Protein AF-A0A942SRE0-F1 (afdb_monomer_lite)

Sequence (73 aa):
MKKFLIEGAIYGFLIGLAIGLLFVKYKTITFDSGIYTTSYKPISEYIIILLRCGVIVSILGCLSGFVFFQRKK

Structure (mmCIF, N/CA/C/O backbone):
data_AF-A0A942SRE0-F1
#
_entry.id   AF-A0A942SRE0-F1
#
loop_
_atom_site.group_PDB
_atom_site.id
_atom_site.type_symbol
_atom_site.label_atom_id
_atom_site.label_alt_id
_atom_site.label_comp_id
_atom_site.label_asym_id
_atom_site.label_entity_id
_atom_site.label_seq_id
_atom_site.pdbx_PDB_ins_code
_atom_site.Cartn_x
_atom_site.Cartn_y
_atom_site.Cartn_z
_atom_site.occupancy
_atom_site.B_iso_or_equiv
_atom_site.auth_seq_id
_atom_site.auth_comp_id
_atom_site.auth_asym_id
_atom_site.auth_atom_id
_atom_site.pdbx_PDB_model_num
ATOM 1 N N . MET A 1 1 ? -15.032 0.844 21.579 1.00 62.22 1 MET A N 1
ATOM 2 C CA . MET A 1 1 ? -14.878 -0.181 20.520 1.00 62.22 1 MET A CA 1
ATOM 3 C C . MET A 1 1 ? -14.970 0.407 19.114 1.00 62.22 1 MET A C 1
ATOM 5 O O . MET A 1 1 ? -13.936 0.444 18.469 1.00 62.22 1 MET A O 1
ATOM 9 N N . LYS A 1 2 ? -16.125 0.920 18.645 1.00 73.56 2 LYS A N 1
ATOM 10 C CA . LYS A 1 2 ? -16.270 1.432 17.258 1.00 73.56 2 LYS A CA 1
ATOM 11 C C . LYS A 1 2 ? -15.214 2.474 16.851 1.00 73.56 2 LYS A C 1
ATOM 13 O O . LYS A 1 2 ? -14.600 2.316 15.808 1.00 73.56 2 LYS A O 1
ATOM 18 N N . LYS A 1 3 ? -14.965 3.490 17.689 1.00 78.50 3 LYS A N 1
ATOM 19 C CA . LYS A 1 3 ? -14.010 4.577 17.385 1.00 78.50 3 LYS A CA 1
ATOM 20 C C . LYS A 1 3 ? -12.574 4.074 17.177 1.00 78.50 3 LYS A C 1
ATOM 22 O O . LYS A 1 3 ? -11.998 4.321 16.131 1.00 78.50 3 LYS A O 1
ATOM 27 N N . PHE A 1 4 ? -12.070 3.262 18.108 1.00 76.94 4 PHE A N 1
ATOM 28 C CA . PHE A 1 4 ? -10.730 2.657 18.037 1.00 76.94 4 PHE A CA 1
ATOM 29 C C . PHE A 1 4 ? -10.532 1.766 16.804 1.00 76.94 4 PHE A C 1
ATOM 31 O O . PHE A 1 4 ? -9.458 1.737 16.214 1.00 76.94 4 PHE A O 1
ATOM 38 N N . LEU A 1 5 ? -11.575 1.029 16.417 1.00 79.75 5 LEU A N 1
ATOM 39 C CA . LEU A 1 5 ? -11.522 0.104 15.288 1.00 79.75 5 LEU A CA 1
ATOM 40 C C . LEU A 1 5 ? -11.539 0.851 13.943 1.00 79.75 5 LEU A C 1
ATOM 42 O O . LEU A 1 5 ? -10.829 0.466 13.018 1.00 79.75 5 LEU A O 1
ATOM 46 N N . ILE A 1 6 ? -12.299 1.950 13.867 1.00 83.81 6 ILE A N 1
ATOM 47 C CA . ILE A 1 6 ? -12.321 2.867 12.719 1.00 83.81 6 ILE A CA 1
ATOM 48 C C . ILE A 1 6 ? -10.984 3.605 12.596 1.00 83.81 6 ILE A C 1
ATOM 50 O O . ILE A 1 6 ? -10.418 3.655 11.509 1.00 83.81 6 ILE A O 1
ATOM 54 N N . GLU A 1 7 ? -10.453 4.125 13.702 1.00 84.19 7 GLU A N 1
ATOM 55 C CA . GLU A 1 7 ? -9.139 4.771 13.736 1.00 84.19 7 GLU A CA 1
ATOM 56 C C . GLU A 1 7 ? -8.046 3.796 13.273 1.00 84.19 7 GLU A C 1
ATOM 58 O O . GLU A 1 7 ? -7.305 4.112 12.347 1.00 84.19 7 GLU A O 1
ATOM 63 N N . GLY A 1 8 ? -8.004 2.570 13.808 1.00 84.25 8 GLY A N 1
ATOM 64 C CA . GLY A 1 8 ? -7.047 1.542 13.380 1.00 84.25 8 GLY A CA 1
ATOM 65 C C . GLY A 1 8 ? -7.148 1.177 11.893 1.00 84.25 8 GLY A C 1
ATOM 66 O O . GLY A 1 8 ? -6.124 0.995 11.236 1.00 84.25 8 GLY A O 1
ATOM 67 N N . ALA A 1 9 ? -8.361 1.126 11.335 1.00 85.75 9 ALA A N 1
ATOM 68 C CA . ALA A 1 9 ? -8.567 0.868 9.910 1.00 85.75 9 ALA A CA 1
ATOM 69 C C . ALA A 1 9 ? -8.088 2.035 9.027 1.00 85.75 9 ALA A C 1
ATOM 71 O O . ALA A 1 9 ? -7.417 1.798 8.021 1.00 85.75 9 ALA A O 1
ATOM 72 N N . ILE A 1 10 ? -8.387 3.284 9.407 1.00 89.50 10 ILE A N 1
ATOM 73 C CA . ILE A 1 10 ? -7.976 4.488 8.665 1.00 89.50 10 ILE A CA 1
ATOM 74 C C . ILE A 1 10 ? -6.457 4.663 8.723 1.00 89.50 10 ILE A C 1
ATOM 76 O O . ILE A 1 10 ? -5.817 4.827 7.684 1.00 89.50 10 ILE A O 1
ATOM 80 N N . TYR A 1 11 ? -5.863 4.576 9.918 1.00 88.38 11 TYR A N 1
ATOM 81 C CA . TYR A 1 11 ? -4.413 4.677 10.081 1.00 88.38 11 TYR A CA 1
ATOM 82 C C . TYR A 1 11 ? -3.694 3.521 9.383 1.00 88.38 11 TYR A C 1
ATOM 84 O O . TYR A 1 11 ? -2.711 3.755 8.684 1.00 88.38 11 TYR A O 1
ATOM 92 N N . GLY A 1 12 ? -4.216 2.295 9.478 1.00 88.75 12 GLY A N 1
ATOM 93 C CA . GLY A 1 12 ? -3.683 1.151 8.738 1.00 88.75 12 GLY A CA 1
ATOM 94 C C . GLY A 1 12 ? -3.756 1.344 7.220 1.00 88.75 12 GLY A C 1
ATOM 95 O O . GLY A 1 12 ? -2.804 1.021 6.513 1.00 88.75 12 GLY A O 1
ATOM 96 N N . PHE A 1 13 ? -4.837 1.935 6.705 1.00 90.94 13 PHE A N 1
ATOM 97 C CA . PHE A 1 13 ? -4.977 2.221 5.277 1.00 90.94 13 PHE A CA 1
ATOM 98 C C . PHE A 1 13 ? -3.969 3.271 4.790 1.00 90.94 13 PHE A C 1
ATOM 100 O O . PHE A 1 13 ? -3.296 3.059 3.782 1.00 90.94 13 PHE A O 1
ATOM 107 N N . LEU A 1 14 ? -3.818 4.374 5.530 1.00 92.44 14 LEU A N 1
ATOM 108 C CA . LEU A 1 14 ? -2.854 5.439 5.226 1.00 92.44 14 LEU A CA 1
ATOM 109 C C . LEU A 1 14 ? -1.409 4.929 5.250 1.00 92.44 14 LEU A C 1
ATOM 111 O O . LEU A 1 14 ? -0.640 5.208 4.332 1.00 92.44 14 LEU A O 1
ATOM 115 N N . ILE A 1 15 ? -1.054 4.137 6.265 1.00 90.75 15 ILE A N 1
ATOM 116 C CA . ILE A 1 15 ? 0.269 3.511 6.368 1.00 90.75 15 ILE A CA 1
ATOM 117 C C . ILE A 1 15 ? 0.485 2.534 5.205 1.00 90.75 15 ILE A C 1
ATOM 119 O O . ILE A 1 15 ? 1.547 2.540 4.586 1.00 90.75 15 ILE A O 1
ATOM 123 N N . GLY A 1 16 ? -0.526 1.735 4.853 1.00 90.94 16 GLY A N 1
ATOM 124 C CA . GLY A 1 16 ? -0.457 0.818 3.717 1.00 90.94 16 GLY A CA 1
ATOM 125 C C . GLY A 1 16 ? -0.266 1.511 2.375 1.00 90.94 16 GLY A C 1
ATOM 126 O O . GLY A 1 16 ? 0.502 1.026 1.545 1.00 90.94 16 GLY A O 1
ATOM 127 N N . LEU A 1 17 ? -0.906 2.664 2.179 1.00 92.12 17 LEU A N 1
ATOM 128 C CA . LEU A 1 17 ? -0.681 3.509 1.010 1.00 92.12 17 LEU A CA 1
ATOM 129 C C . LEU A 1 17 ? 0.736 4.082 0.990 1.00 92.12 17 LEU A C 1
ATOM 131 O O . LEU A 1 17 ? 1.385 4.023 -0.049 1.00 92.12 17 LEU A O 1
ATOM 135 N N . ALA A 1 18 ? 1.240 4.587 2.118 1.00 92.31 18 ALA A N 1
ATOM 136 C CA . ALA A 1 18 ? 2.597 5.126 2.203 1.00 92.31 18 ALA A CA 1
ATOM 137 C C . ALA A 1 18 ? 3.660 4.057 1.889 1.00 92.31 18 ALA A C 1
ATOM 139 O O . ALA A 1 18 ? 4.572 4.294 1.099 1.00 92.31 18 ALA A O 1
ATOM 140 N N . ILE A 1 19 ? 3.507 2.852 2.447 1.00 89.44 19 ILE A N 1
ATOM 141 C CA . ILE A 1 19 ? 4.383 1.708 2.157 1.00 89.44 19 ILE A CA 1
ATOM 142 C C . ILE A 1 19 ? 4.247 1.300 0.685 1.00 89.44 19 ILE A C 1
ATOM 144 O O . ILE A 1 19 ? 5.251 1.125 -0.003 1.00 89.44 19 ILE A O 1
ATOM 148 N N . GLY A 1 20 ? 3.018 1.190 0.174 1.00 89.50 20 GLY A N 1
ATOM 149 C CA . GLY A 1 20 ? 2.770 0.891 -1.235 1.00 89.50 20 GLY A CA 1
ATOM 150 C C . GLY A 1 20 ? 3.448 1.899 -2.167 1.00 89.50 20 GLY A C 1
ATOM 151 O O . GLY A 1 20 ? 4.065 1.507 -3.150 1.00 89.50 20 GLY A O 1
ATOM 152 N N . LEU A 1 21 ? 3.426 3.186 -1.826 1.00 89.12 21 LEU A N 1
ATOM 153 C CA . LEU A 1 21 ? 4.035 4.235 -2.640 1.00 89.12 21 LEU A CA 1
ATOM 154 C C . LEU A 1 21 ? 5.562 4.096 -2.706 1.00 89.12 21 LEU A C 1
ATOM 156 O O . LEU A 1 21 ? 6.150 4.295 -3.766 1.00 89.12 21 LEU A O 1
ATOM 160 N N . LEU A 1 22 ? 6.194 3.727 -1.588 1.00 88.19 22 LE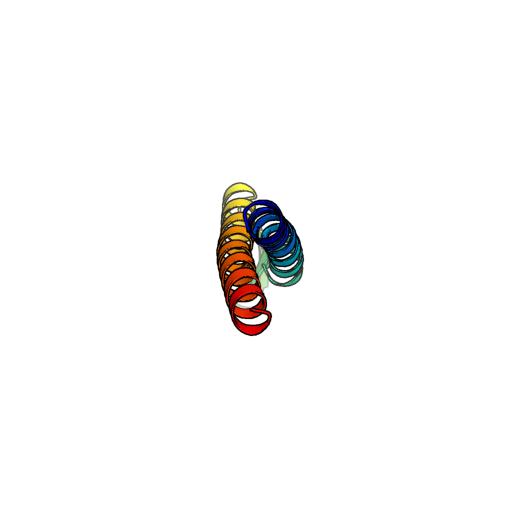U A N 1
ATOM 161 C CA . LEU A 1 22 ? 7.648 3.579 -1.491 1.00 88.19 22 LEU A CA 1
ATOM 162 C C . LEU A 1 22 ? 8.171 2.307 -2.169 1.00 88.19 22 LEU A C 1
ATOM 164 O O . LEU A 1 22 ? 9.244 2.330 -2.770 1.00 88.19 22 LEU A O 1
ATOM 168 N N . PHE A 1 23 ? 7.439 1.196 -2.067 1.00 86.06 23 PHE A N 1
ATOM 169 C CA . PHE A 1 23 ? 7.935 -0.116 -2.496 1.00 86.06 23 PHE A CA 1
ATOM 170 C C . PHE A 1 23 ? 7.398 -0.584 -3.851 1.00 86.06 23 PHE A C 1
ATOM 172 O O . PHE A 1 23 ? 8.029 -1.422 -4.503 1.00 86.06 23 PHE A O 1
ATOM 179 N N . VAL A 1 24 ? 6.254 -0.069 -4.312 1.00 84.75 24 VAL A N 1
ATOM 180 C CA . VAL A 1 24 ? 5.710 -0.459 -5.616 1.00 84.75 24 VAL A CA 1
ATOM 181 C C . VAL A 1 24 ? 6.519 0.227 -6.713 1.00 84.75 24 VAL A C 1
ATOM 183 O O . VAL A 1 24 ? 6.530 1.448 -6.854 1.00 84.75 24 VAL A O 1
ATOM 186 N N . LYS A 1 25 ? 7.197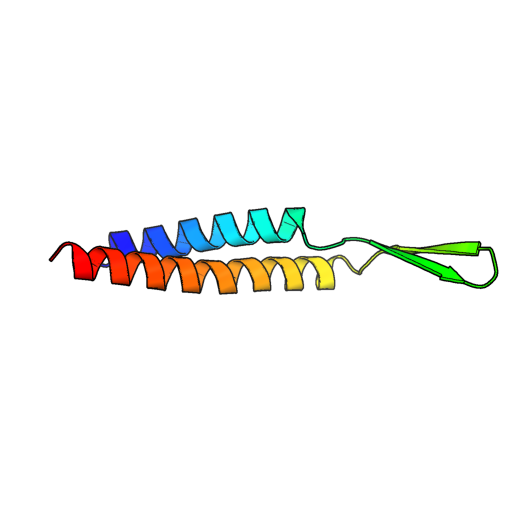 -0.581 -7.531 1.00 79.75 25 LYS A N 1
ATOM 187 C CA . LYS A 1 25 ? 7.951 -0.091 -8.687 1.00 79.75 25 LYS A CA 1
ATOM 188 C C . LYS A 1 25 ? 6.990 0.412 -9.766 1.00 79.75 25 LYS A C 1
ATOM 190 O O . LYS A 1 25 ? 6.140 -0.334 -10.246 1.00 79.75 25 LYS A O 1
ATOM 195 N N . TYR A 1 26 ? 7.167 1.665 -10.173 1.00 77.62 26 TYR A N 1
ATOM 196 C CA . TYR A 1 26 ? 6.405 2.299 -11.2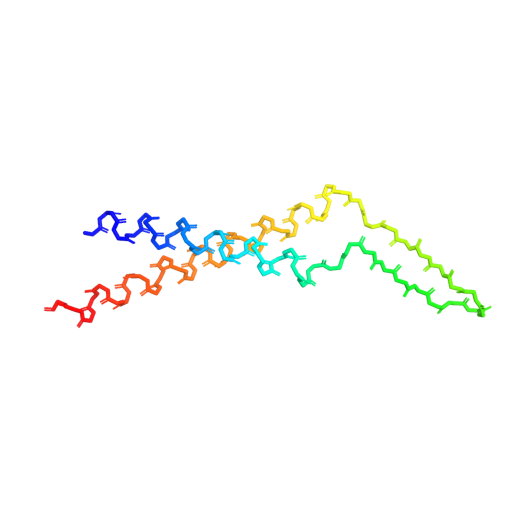57 1.00 77.62 26 TYR A CA 1
ATOM 197 C C . TYR A 1 26 ? 6.960 1.975 -12.657 1.00 77.62 26 TYR A C 1
ATOM 199 O O . TYR A 1 26 ? 6.270 2.146 -13.662 1.00 77.62 26 TYR A O 1
ATOM 207 N N . LYS A 1 27 ? 8.212 1.508 -12.735 1.00 74.94 27 LYS A N 1
ATOM 208 C CA . LYS A 1 27 ? 8.879 1.114 -13.980 1.00 74.94 27 LYS A CA 1
ATOM 209 C C . LYS A 1 27 ? 9.655 -0.183 -13.804 1.00 74.94 27 LYS A C 1
ATOM 211 O O . LYS A 1 27 ? 10.216 -0.438 -12.735 1.00 74.94 27 LYS A O 1
ATOM 216 N N . THR A 1 28 ? 9.738 -0.945 -14.884 1.00 75.88 28 THR A N 1
ATOM 217 C CA . THR A 1 28 ? 10.611 -2.111 -14.998 1.00 75.88 28 THR A CA 1
ATOM 218 C C . THR A 1 28 ? 11.707 -1.777 -16.000 1.00 75.88 28 THR A C 1
ATOM 220 O O . THR A 1 28 ? 11.421 -1.302 -17.097 1.00 75.88 28 THR A O 1
ATOM 223 N N . ILE A 1 29 ? 12.961 -1.986 -15.603 1.00 75.25 29 ILE A N 1
ATOM 224 C CA . ILE A 1 29 ? 14.115 -1.839 -16.489 1.00 75.25 29 ILE A CA 1
ATOM 225 C C . ILE A 1 29 ? 14.555 -3.255 -16.833 1.00 75.25 29 ILE A C 1
ATOM 227 O O . ILE A 1 29 ? 14.976 -3.999 -15.947 1.00 75.25 29 ILE A O 1
ATOM 231 N N . THR A 1 30 ? 14.397 -3.635 -18.092 1.00 78.31 30 THR A N 1
ATOM 232 C CA . THR A 1 30 ? 14.851 -4.918 -18.622 1.00 78.31 30 THR A CA 1
ATOM 233 C C . THR A 1 30 ? 16.113 -4.682 -19.435 1.00 78.31 30 THR A C 1
ATOM 235 O O . THR A 1 30 ? 16.162 -3.796 -20.288 1.00 78.31 30 THR A O 1
ATOM 238 N N . PHE A 1 31 ? 17.162 -5.441 -19.133 1.00 72.12 31 PHE A N 1
ATOM 239 C CA . PHE A 1 31 ? 18.373 -5.455 -19.940 1.00 72.12 31 PHE A CA 1
ATOM 240 C C . PHE A 1 31 ? 18.296 -6.670 -20.851 1.00 72.12 31 PHE A C 1
ATOM 242 O O . PHE A 1 31 ? 18.321 -7.799 -20.365 1.00 72.12 31 PHE A O 1
ATOM 249 N N . ASP A 1 32 ? 18.160 -6.426 -22.147 1.00 73.31 32 ASP A N 1
ATOM 250 C CA . ASP A 1 32 ? 18.158 -7.480 -23.151 1.00 73.31 32 ASP A CA 1
ATOM 251 C C . ASP A 1 32 ? 19.120 -7.092 -24.272 1.00 73.31 32 ASP A C 1
ATOM 253 O O . ASP A 1 32 ? 19.104 -5.961 -24.762 1.00 73.31 32 ASP A O 1
ATOM 257 N N . SER A 1 33 ? 19.989 -8.032 -24.643 1.00 71.69 33 SER A N 1
ATOM 258 C CA . SER A 1 33 ? 20.836 -7.938 -25.836 1.00 71.69 33 SER A CA 1
ATOM 259 C C . SER A 1 33 ? 21.684 -6.653 -25.941 1.00 71.69 33 SER A C 1
ATOM 261 O O . SER A 1 33 ? 21.911 -6.132 -27.030 1.00 71.69 33 SER A O 1
ATOM 263 N N . GLY A 1 34 ? 22.167 -6.123 -24.809 1.00 74.75 34 GLY A N 1
ATOM 264 C CA . GLY A 1 34 ? 23.009 -4.918 -24.763 1.00 74.75 34 GLY A CA 1
ATOM 265 C C . GLY A 1 34 ? 22.246 -3.588 -24.688 1.00 74.75 34 GLY A C 1
ATOM 266 O O . GLY A 1 34 ? 22.878 -2.535 -24.612 1.00 74.75 34 GLY A O 1
ATOM 267 N N . ILE A 1 35 ? 20.908 -3.616 -24.677 1.00 70.12 35 ILE A N 1
ATOM 268 C CA . ILE A 1 35 ? 20.052 -2.426 -24.683 1.00 70.12 35 ILE A CA 1
ATOM 269 C C . ILE A 1 35 ? 19.225 -2.372 -23.392 1.00 70.12 35 ILE A C 1
ATOM 271 O O . ILE A 1 35 ? 18.584 -3.342 -22.983 1.00 70.12 35 ILE A O 1
ATOM 275 N N . TYR A 1 36 ? 19.210 -1.203 -22.747 1.00 73.75 36 TYR A N 1
ATOM 276 C CA . TYR A 1 36 ? 18.324 -0.932 -21.616 1.00 73.75 36 TYR A CA 1
ATOM 277 C C . TYR A 1 36 ? 16.933 -0.557 -22.133 1.00 73.75 36 TYR A C 1
ATOM 279 O O . TYR A 1 36 ? 16.742 0.517 -22.700 1.00 73.75 36 TYR A O 1
ATOM 287 N N . THR A 1 37 ? 15.945 -1.417 -21.902 1.00 76.50 37 THR A N 1
ATOM 288 C CA . THR A 1 37 ? 14.539 -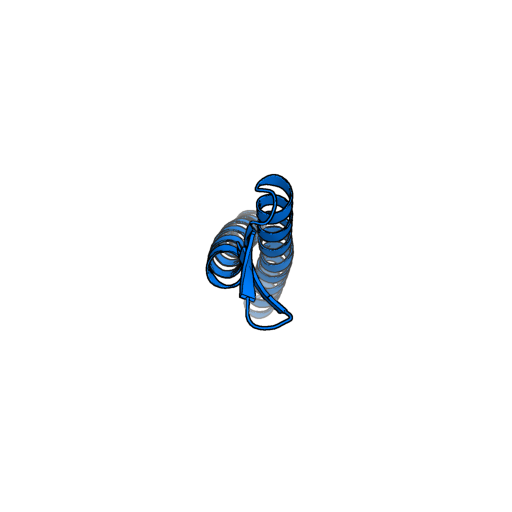1.119 -22.193 1.00 76.50 37 THR A CA 1
ATOM 289 C C . THR A 1 37 ? 13.837 -0.684 -20.908 1.00 76.50 37 THR A C 1
ATOM 291 O O . THR A 1 37 ? 13.883 -1.368 -19.886 1.00 76.50 37 THR A O 1
ATOM 294 N N . THR A 1 38 ? 13.217 0.499 -20.930 1.00 76.44 38 THR A N 1
ATOM 295 C CA . THR A 1 38 ? 12.424 1.010 -19.802 1.00 76.44 38 THR A CA 1
ATOM 296 C C . THR A 1 38 ? 10.950 0.867 -20.141 1.00 76.44 38 THR A C 1
ATOM 298 O O . THR A 1 38 ? 10.433 1.611 -20.970 1.00 76.44 38 THR A O 1
ATOM 301 N N . SER A 1 39 ? 10.267 -0.072 -19.487 1.00 77.38 39 SER A N 1
ATOM 302 C CA . SER A 1 39 ? 8.818 -0.217 -19.600 1.00 77.38 39 SER A CA 1
ATOM 303 C C . SER A 1 39 ? 8.149 0.445 -18.403 1.00 77.38 39 SER A C 1
ATOM 305 O O . SER A 1 39 ? 8.357 0.051 -17.251 1.00 77.38 39 SER A O 1
ATOM 307 N N . TYR A 1 40 ? 7.334 1.460 -18.672 1.00 75.31 40 TYR A N 1
ATOM 308 C CA . TYR A 1 40 ? 6.493 2.084 -17.658 1.00 75.31 40 TYR A CA 1
ATOM 309 C C . TYR A 1 40 ? 5.257 1.229 -17.430 1.00 75.31 40 TYR A C 1
ATOM 311 O O . TYR A 1 40 ? 4.653 0.725 -18.377 1.00 75.31 40 TYR A O 1
ATOM 319 N N . LYS A 1 41 ? 4.885 1.051 -16.163 1.00 77.06 41 LYS A N 1
ATOM 320 C CA . LYS A 1 41 ? 3.671 0.318 -15.832 1.00 77.06 41 LYS A CA 1
ATOM 321 C C . LYS A 1 41 ? 2.445 1.191 -16.126 1.00 77.06 41 LYS A C 1
ATOM 323 O O . LYS A 1 41 ? 2.507 2.396 -15.865 1.00 77.06 41 LYS A O 1
ATOM 328 N N . PRO A 1 42 ? 1.328 0.626 -16.620 1.00 85.25 42 PRO A N 1
ATOM 329 C CA . PRO A 1 42 ? 0.089 1.378 -16.745 1.00 85.25 42 PRO A CA 1
ATOM 330 C C . PRO A 1 42 ? -0.298 1.982 -15.394 1.00 85.25 42 PRO A C 1
ATOM 332 O O . PRO A 1 42 ? -0.261 1.302 -14.364 1.00 85.25 42 PRO A O 1
ATOM 335 N N . ILE A 1 43 ? -0.686 3.258 -15.399 1.00 82.75 43 ILE A N 1
ATOM 336 C CA . ILE A 1 43 ? -1.065 3.988 -14.178 1.00 82.75 43 ILE A CA 1
ATOM 337 C C . ILE A 1 43 ? -2.196 3.256 -13.443 1.00 82.75 43 ILE A C 1
ATOM 339 O O . ILE A 1 43 ? -2.177 3.158 -12.218 1.00 82.75 43 ILE A O 1
ATOM 343 N N . SER A 1 44 ? -3.139 2.675 -14.189 1.00 83.31 44 SER A N 1
ATOM 344 C CA . SER A 1 44 ? -4.226 1.857 -13.648 1.00 83.31 44 SER A CA 1
ATOM 345 C C . SER A 1 44 ? -3.711 0.673 -12.826 1.00 83.31 44 SER A C 1
ATOM 347 O O . SER A 1 44 ? -4.116 0.501 -11.679 1.00 83.31 44 SER A O 1
ATOM 349 N N . GLU A 1 45 ? -2.776 -0.115 -13.358 1.00 85.94 45 GLU A N 1
ATOM 350 C CA . GLU A 1 45 ? -2.210 -1.260 -12.639 1.00 85.94 45 GLU A CA 1
ATOM 351 C C . GLU A 1 45 ? -1.405 -0.835 -11.409 1.00 85.94 45 GLU A C 1
ATOM 353 O O . GLU A 1 45 ? -1.435 -1.511 -10.380 1.00 85.94 45 GLU A O 1
ATOM 358 N N . TYR A 1 46 ? -0.689 0.286 -11.501 1.00 86.31 46 TYR A N 1
ATOM 359 C CA . TYR A 1 46 ? 0.052 0.844 -10.375 1.00 86.31 46 TYR A CA 1
ATOM 360 C C . TYR A 1 46 ? -0.887 1.239 -9.225 1.00 86.31 46 TYR A C 1
ATOM 362 O O . TYR A 1 46 ? -0.678 0.817 -8.085 1.00 86.31 46 TYR A O 1
ATOM 370 N N . ILE A 1 47 ? -1.968 1.967 -9.531 1.00 87.81 47 ILE A N 1
ATOM 371 C CA . ILE A 1 47 ? -2.983 2.379 -8.550 1.00 87.81 47 ILE A CA 1
ATOM 372 C C . ILE A 1 47 ? -3.656 1.159 -7.914 1.00 87.81 47 ILE A C 1
ATOM 374 O O . ILE A 1 47 ? -3.834 1.133 -6.697 1.00 87.81 47 ILE A O 1
ATOM 378 N N . ILE A 1 48 ? -3.990 0.131 -8.701 1.00 90.44 48 ILE A N 1
ATOM 379 C CA . ILE A 1 48 ? -4.614 -1.099 -8.186 1.00 90.44 48 ILE A CA 1
ATOM 380 C C . ILE A 1 48 ? -3.706 -1.785 -7.156 1.00 90.44 48 ILE A C 1
ATOM 382 O O . ILE A 1 48 ? -4.183 -2.227 -6.110 1.00 90.44 48 ILE A O 1
ATOM 386 N N . ILE A 1 49 ? -2.396 -1.855 -7.412 1.00 89.12 49 ILE A N 1
ATOM 387 C CA . ILE A 1 49 ? -1.438 -2.467 -6.477 1.00 89.12 49 ILE A CA 1
ATOM 388 C C . ILE A 1 49 ? -1.314 -1.636 -5.197 1.00 89.12 49 ILE A C 1
ATOM 390 O O . ILE A 1 49 ? -1.325 -2.197 -4.101 1.00 89.12 49 ILE A O 1
ATOM 394 N N . LEU A 1 50 ? -1.256 -0.310 -5.323 1.00 90.69 50 LEU A N 1
ATOM 395 C CA . LEU A 1 50 ? -1.253 0.620 -4.191 1.00 90.69 50 LEU A CA 1
ATOM 396 C C . LEU A 1 50 ? -2.492 0.459 -3.308 1.00 90.69 50 LEU A C 1
ATOM 398 O O . LEU A 1 50 ? -2.366 0.312 -2.091 1.00 90.69 50 LEU A O 1
ATOM 402 N N . LEU A 1 51 ? -3.679 0.420 -3.920 1.00 91.38 51 LEU A N 1
ATOM 403 C CA . LEU A 1 51 ? -4.935 0.198 -3.207 1.00 91.38 51 LEU A CA 1
ATOM 404 C C . LEU A 1 51 ? -4.925 -1.153 -2.489 1.00 91.38 51 LEU A C 1
ATOM 406 O O . LEU A 1 51 ? 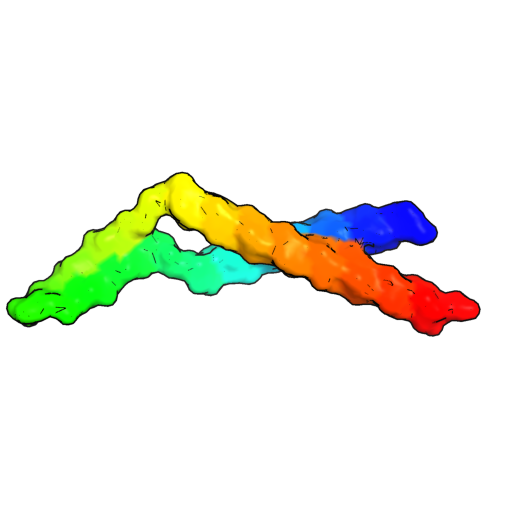-5.338 -1.240 -1.334 1.00 91.38 51 LEU A O 1
ATOM 410 N N . ARG A 1 52 ? -4.414 -2.201 -3.145 1.00 91.69 52 ARG A N 1
ATOM 411 C CA . ARG A 1 52 ? -4.306 -3.540 -2.558 1.00 91.69 52 ARG A CA 1
ATOM 412 C C . ARG A 1 52 ? -3.406 -3.541 -1.321 1.00 91.69 52 ARG A C 1
ATOM 414 O O . ARG A 1 52 ? -3.799 -4.104 -0.302 1.00 91.69 52 ARG A O 1
ATOM 421 N N . CYS A 1 53 ? -2.250 -2.877 -1.377 1.00 91.06 53 CYS A N 1
ATOM 422 C CA . CYS A 1 53 ? -1.385 -2.678 -0.209 1.00 91.06 53 CYS A CA 1
ATOM 423 C C . CYS A 1 53 ? -2.111 -1.925 0.913 1.00 91.06 53 CYS A C 1
ATOM 425 O O . CYS A 1 53 ? -2.095 -2.380 2.056 1.00 91.06 53 CYS A O 1
ATOM 427 N N . GLY A 1 54 ? -2.803 -0.830 0.584 1.00 91.38 54 GLY A N 1
ATOM 428 C CA . GLY A 1 54 ? -3.619 -0.067 1.531 1.00 91.38 54 GLY A CA 1
ATOM 429 C C . GLY A 1 54 ? -4.649 -0.933 2.256 1.00 91.38 54 GLY A C 1
ATOM 430 O O . GLY A 1 54 ? -4.713 -0.928 3.484 1.00 91.38 54 GLY A O 1
ATOM 431 N N . VAL A 1 55 ? -5.420 -1.731 1.514 1.00 92.69 55 VAL A N 1
ATOM 432 C CA . VAL A 1 55 ? -6.454 -2.616 2.077 1.00 92.69 55 VAL A CA 1
ATOM 433 C C . VAL A 1 55 ? -5.845 -3.693 2.979 1.00 92.69 55 VAL A C 1
ATOM 435 O O . VAL A 1 55 ? -6.341 -3.904 4.084 1.00 92.69 55 VAL A O 1
ATOM 438 N N . ILE A 1 56 ? -4.752 -4.341 2.561 1.00 92.00 56 ILE A N 1
ATOM 439 C CA . ILE A 1 56 ? -4.089 -5.384 3.364 1.00 92.00 56 ILE A CA 1
ATOM 440 C C . ILE A 1 56 ? -3.609 -4.813 4.704 1.00 92.00 56 ILE A C 1
ATOM 442 O O . ILE A 1 56 ? -3.886 -5.385 5.760 1.00 92.00 56 ILE A O 1
ATOM 446 N N . VAL A 1 57 ? -2.930 -3.664 4.685 1.00 92.06 57 VAL A N 1
ATOM 447 C CA . VAL A 1 57 ? -2.416 -3.041 5.914 1.00 92.06 57 VAL A CA 1
ATOM 448 C C . VAL A 1 57 ? -3.547 -2.449 6.758 1.00 92.06 57 VAL A C 1
ATOM 450 O O . VAL A 1 57 ? -3.470 -2.502 7.981 1.00 92.06 57 VAL A O 1
ATOM 453 N N . SER A 1 58 ? -4.638 -1.975 6.152 1.00 91.94 58 SER A N 1
ATOM 454 C CA . SER A 1 58 ? -5.845 -1.552 6.877 1.00 91.94 58 SER A CA 1
ATOM 455 C C . SER A 1 58 ? -6.461 -2.694 7.688 1.00 91.94 58 SER A C 1
ATOM 457 O O . SER A 1 58 ? -6.776 -2.516 8.865 1.00 91.94 58 SER A O 1
ATOM 459 N N . ILE A 1 59 ? -6.555 -3.894 7.105 1.00 91.19 59 ILE A N 1
ATOM 460 C CA . ILE A 1 59 ? -7.046 -5.090 7.804 1.00 91.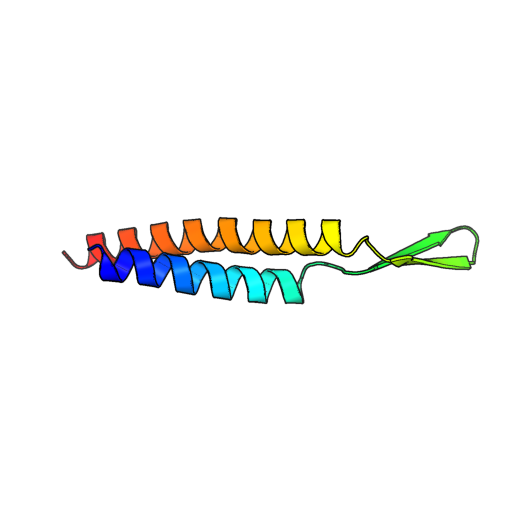19 59 ILE A CA 1
ATOM 461 C C . ILE A 1 59 ? -6.110 -5.459 8.965 1.00 91.19 59 ILE A C 1
ATOM 463 O O . ILE A 1 59 ? -6.578 -5.711 10.075 1.00 91.19 59 ILE A O 1
ATOM 467 N N . LEU A 1 60 ? -4.790 -5.424 8.752 1.00 90.25 60 LEU A N 1
ATOM 468 C CA . LEU A 1 60 ? -3.800 -5.656 9.815 1.00 90.25 60 LEU A CA 1
ATOM 469 C C . LEU A 1 60 ? -3.862 -4.584 10.921 1.00 90.25 60 LEU A C 1
ATOM 471 O O . LEU A 1 60 ? -3.750 -4.901 12.107 1.00 90.25 60 LEU A O 1
ATOM 475 N N . GLY A 1 61 ? -4.097 -3.322 10.559 1.00 86.94 61 GLY A N 1
ATOM 476 C CA . GLY A 1 61 ? -4.314 -2.214 11.493 1.00 86.94 61 GLY A CA 1
ATOM 477 C C . GLY A 1 61 ? -5.577 -2.411 12.333 1.00 86.94 61 GLY A C 1
ATOM 478 O O . GLY A 1 61 ? -5.572 -2.211 13.546 1.00 86.94 61 GLY A O 1
ATOM 479 N N . CYS A 1 62 ? -6.644 -2.907 11.712 1.00 88.12 62 CYS A N 1
ATOM 480 C CA . CYS A 1 62 ? -7.888 -3.241 12.393 1.00 88.12 62 CYS A CA 1
ATOM 481 C C . CYS A 1 62 ? -7.702 -4.399 13.392 1.00 88.12 62 CYS A C 1
ATOM 483 O O . CYS A 1 62 ? -8.108 -4.295 14.552 1.00 88.12 62 CYS A O 1
ATOM 485 N N . LEU A 1 63 ? -7.019 -5.472 12.973 1.00 88.69 63 LEU A N 1
ATOM 486 C CA . LEU A 1 63 ? -6.703 -6.623 13.825 1.00 88.69 63 LEU A CA 1
ATOM 487 C C . LEU A 1 63 ? -5.803 -6.237 15.003 1.00 88.69 63 LEU A C 1
ATOM 489 O O . LEU A 1 63 ? -6.088 -6.607 16.141 1.00 88.69 63 LEU A O 1
ATOM 493 N N . SER A 1 64 ? -4.745 -5.463 14.757 1.00 83.88 64 SER A N 1
ATOM 494 C CA . SER A 1 64 ? -3.839 -5.007 15.817 1.00 83.88 64 SER A CA 1
ATOM 495 C C . SER A 1 64 ? -4.545 -4.085 16.815 1.00 83.88 64 SER A C 1
ATOM 497 O O . SER A 1 64 ? -4.380 -4.266 18.022 1.00 83.88 64 SER A O 1
ATOM 499 N N . GLY A 1 65 ? -5.411 -3.180 16.344 1.00 80.19 65 GLY A N 1
ATOM 500 C CA . GLY A 1 65 ? -6.268 -2.356 17.199 1.00 80.19 65 GLY A CA 1
ATOM 501 C C . GLY A 1 65 ? -7.239 -3.181 18.052 1.00 80.19 65 GLY A C 1
ATOM 502 O O . GLY A 1 65 ? -7.425 -2.889 19.235 1.00 80.19 65 GLY A O 1
ATOM 503 N N . PHE A 1 66 ? -7.816 -4.250 17.494 1.00 82.19 66 PHE A N 1
ATOM 504 C CA . PHE A 1 66 ? -8.689 -5.164 18.235 1.00 82.19 66 PHE A CA 1
ATOM 505 C C . PHE A 1 66 ? -7.930 -5.960 19.310 1.00 82.19 66 PHE A C 1
ATOM 507 O O . PHE A 1 66 ? -8.392 -6.045 20.449 1.00 82.19 66 PHE A O 1
ATOM 514 N N . VAL A 1 67 ? -6.744 -6.489 18.988 1.00 83.75 67 VAL A N 1
ATOM 515 C CA . VAL A 1 67 ? -5.885 -7.215 19.943 1.00 83.75 67 VAL A CA 1
ATOM 516 C C . VAL A 1 67 ? -5.424 -6.302 21.082 1.00 83.75 67 VAL A C 1
ATOM 518 O O . VAL A 1 67 ? -5.490 -6.695 22.247 1.00 83.75 67 VAL A O 1
ATOM 521 N N . PHE A 1 68 ? -5.007 -5.069 20.776 1.00 78.62 68 PHE A N 1
ATOM 522 C CA . PHE A 1 68 ? -4.634 -4.087 21.799 1.00 78.62 68 PHE A CA 1
ATOM 523 C C . PHE A 1 68 ? -5.809 -3.727 22.709 1.00 78.62 68 PHE A C 1
ATOM 525 O O . PHE A 1 68 ? -5.624 -3.580 23.915 1.00 78.62 68 PHE A O 1
ATOM 532 N N . PHE A 1 69 ? -7.016 -3.611 22.150 1.00 78.44 69 PHE A N 1
ATOM 533 C CA . PHE A 1 69 ? -8.219 -3.348 22.933 1.00 78.44 69 PHE A CA 1
ATOM 534 C C . PHE A 1 69 ? -8.557 -4.513 23.876 1.00 78.44 69 PHE A C 1
ATOM 536 O O . PHE A 1 69 ? -8.858 -4.272 25.041 1.00 78.44 69 PHE A O 1
ATOM 543 N N . GLN A 1 70 ? -8.465 -5.761 23.402 1.00 78.69 70 GLN A N 1
ATOM 544 C CA . GLN A 1 70 ? -8.682 -6.957 24.227 1.00 78.69 70 GLN A CA 1
ATOM 545 C C . GLN A 1 70 ? -7.658 -7.076 25.361 1.00 78.69 70 GLN A C 1
ATOM 547 O O . GLN A 1 70 ? -8.029 -7.432 26.468 1.00 78.69 70 GLN A O 1
ATOM 552 N N . ARG A 1 71 ? -6.386 -6.731 25.120 1.00 75.88 71 ARG A N 1
ATOM 553 C CA . ARG A 1 71 ? -5.341 -6.748 26.161 1.00 75.88 71 ARG A CA 1
ATOM 554 C C . ARG A 1 71 ? -5.494 -5.671 27.235 1.00 75.88 71 ARG A C 1
ATOM 556 O O . ARG A 1 71 ? -4.876 -5.789 28.286 1.00 75.88 71 ARG A O 1
ATOM 563 N N . LYS A 1 72 ? -6.239 -4.599 26.954 1.00 66.12 72 LYS A N 1
ATOM 564 C CA . LYS A 1 72 ? -6.453 -3.482 27.887 1.00 66.12 72 LYS A CA 1
ATOM 565 C C . LYS A 1 72 ? -7.685 -3.661 28.780 1.00 66.12 72 LYS A C 1
ATOM 567 O O . LYS A 1 72 ? -7.938 -2.786 29.605 1.00 66.12 72 LYS A O 1
ATOM 572 N N . LYS A 1 73 ? -8.467 -4.715 28.553 1.00 52.41 73 LYS A N 1
ATOM 573 C CA . LYS A 1 73 ? -9.703 -5.034 29.266 1.00 52.41 73 LYS A CA 1
ATOM 574 C C . LYS A 1 73 ? -9.449 -6.168 30.249 1.00 52.41 73 LYS A C 1
ATOM 576 O O . LYS A 1 73 ? -10.099 -6.133 31.312 1.00 52.41 73 LYS A O 1
#

pLDDT: mean 82.92, std 8.08, range [52.41, 92.69]

Secondary structure (DSSP, 8-state):
-HHHHHHHHHHHHHHHHHHHHHHS-SEEEEEETTEEEEEEPPHHHHHHHHHHHHHHHHHHHHHHHHHHHHHT-

Radius of gyration: 17.76 Å; chains: 1; bounding box: 39×13×55 Å

Foldseek 3Di:
DVVLLVVLLVVQLVVLLVVLVVPPDQWDWDDDPNDTDIDGDPPVVSVVSSNVSSNVSSVVSNVVSVVVVVVVD